Protein AF-A0A2D9ZBC8-F1 (afdb_monomer_lite)

Foldseek 3Di:
DDDDPVNVVVVCVVVVHDPPFPKDKDKPQKDFQQDAFPPDPPTDGHRDIDHDPPIDIDIDGPNPDPPDDDDDPDPVDDDPPPPD

Secondary structure (DSSP, 8-state):
----HHHHHHHHHHTT--TTS-EEEEEEEEEE--S---SSTTSPPTT-EEEEEEEEEEEEEGGG---PPPPPS-TT---TTS--

Structure (mmCIF, N/CA/C/O backbone):
data_AF-A0A2D9ZBC8-F1
#
_entry.id   AF-A0A2D9ZBC8-F1
#
loop_
_atom_site.group_PDB
_atom_site.id
_atom_site.type_symbol
_atom_site.label_atom_id
_atom_site.label_alt_id
_atom_site.label_comp_id
_atom_site.label_asym_id
_atom_site.label_entity_id
_atom_site.label_seq_id
_atom_site.pdbx_PDB_ins_code
_atom_site.Cartn_x
_atom_site.Cartn_y
_atom_site.Cartn_z
_atom_site.occupancy
_atom_site.B_iso_or_equiv
_atom_site.auth_seq_id
_atom_site.auth_comp_id
_atom_site.auth_asym_id
_atom_site.auth_atom_id
_atom_site.pdbx_PDB_model_num
ATOM 1 N N . MET A 1 1 ? -7.416 15.462 8.706 1.00 68.75 1 MET A N 1
ATOM 2 C CA . MET A 1 1 ? -7.291 14.381 9.708 1.00 68.75 1 MET A CA 1
ATOM 3 C C . MET A 1 1 ? -5.827 13.968 9.766 1.00 68.75 1 MET A C 1
ATOM 5 O O . MET A 1 1 ? -5.219 13.885 8.706 1.00 68.75 1 MET A O 1
ATOM 9 N N . LYS A 1 2 ? -5.234 13.814 10.956 1.00 84.62 2 LYS A N 1
ATOM 10 C CA . LYS A 1 2 ? -3.873 13.271 11.096 1.00 84.62 2 LYS A CA 1
ATOM 11 C C . LYS A 1 2 ? -4.014 11.766 11.286 1.00 84.62 2 LYS A C 1
ATOM 13 O O . LYS A 1 2 ? -4.670 11.368 12.235 1.00 84.62 2 LYS A O 1
ATOM 18 N N . PHE A 1 3 ? -3.459 10.983 10.374 1.00 86.12 3 PHE A N 1
ATOM 19 C CA . PHE A 1 3 ? -3.393 9.531 10.507 1.00 86.12 3 PHE A CA 1
ATOM 20 C C . PHE A 1 3 ? -2.298 9.166 11.512 1.00 86.12 3 PHE A C 1
ATOM 22 O O . PHE A 1 3 ? -1.180 9.680 11.395 1.00 86.12 3 PHE A O 1
ATOM 29 N N . THR A 1 4 ? -2.607 8.307 12.482 1.00 93.06 4 THR A N 1
ATOM 30 C CA . THR A 1 4 ? -1.620 7.773 13.432 1.00 93.06 4 THR A CA 1
ATOM 31 C C . THR A 1 4 ? -1.469 6.259 13.305 1.00 93.06 4 THR A C 1
ATOM 33 O O . THR A 1 4 ? -2.253 5.582 12.641 1.00 93.06 4 THR A O 1
ATOM 36 N N . GLN A 1 5 ? -0.435 5.707 13.945 1.00 90.44 5 GLN A N 1
ATOM 37 C CA . GLN A 1 5 ? -0.221 4.258 13.978 1.00 90.44 5 GLN A CA 1
ATOM 38 C C . GLN A 1 5 ? -1.396 3.538 14.660 1.00 90.44 5 GLN A C 1
ATOM 40 O O . GLN A 1 5 ? -1.793 2.457 14.235 1.00 90.44 5 GLN A O 1
ATOM 45 N N . GLU A 1 6 ? -2.005 4.157 15.672 1.00 93.38 6 GLU A N 1
ATOM 46 C CA . GLU A 1 6 ? -3.179 3.626 16.366 1.00 93.38 6 GLU A CA 1
ATOM 47 C C . GLU A 1 6 ? -4.398 3.528 15.447 1.00 93.38 6 GLU A C 1
ATOM 49 O O . GLU A 1 6 ? -5.187 2.598 15.594 1.00 93.38 6 GLU A O 1
ATOM 54 N N . ASP A 1 7 ? -4.559 4.449 14.494 1.00 92.50 7 ASP A N 1
ATOM 55 C CA . ASP A 1 7 ? -5.667 4.398 13.535 1.00 92.50 7 ASP A CA 1
ATOM 56 C C . ASP A 1 7 ? -5.562 3.163 12.630 1.00 92.50 7 ASP A C 1
ATOM 58 O O . ASP A 1 7 ? -6.573 2.515 12.347 1.00 92.50 7 ASP A O 1
ATOM 62 N N . LEU A 1 8 ? -4.341 2.779 12.235 1.00 90.62 8 LEU A N 1
ATOM 63 C CA . LEU A 1 8 ? -4.101 1.542 11.489 1.00 90.62 8 LEU A CA 1
ATOM 64 C C . LEU A 1 8 ? -4.497 0.314 12.312 1.00 90.62 8 LEU A C 1
ATOM 66 O O . LEU A 1 8 ? -5.273 -0.516 11.840 1.00 90.62 8 LEU A O 1
ATOM 70 N N . TRP A 1 9 ? -4.013 0.218 13.553 1.00 90.88 9 TRP A N 1
ATOM 71 C CA . TRP A 1 9 ? -4.311 -0.917 14.431 1.00 90.88 9 TRP A CA 1
ATOM 72 C C . TRP A 1 9 ? -5.802 -1.031 14.751 1.00 90.88 9 TRP A C 1
ATOM 74 O O . TRP A 1 9 ? -6.362 -2.124 14.691 1.00 90.88 9 TRP A O 1
ATOM 84 N N . LYS A 1 10 ? -6.476 0.096 15.010 1.00 93.31 10 LYS A N 1
ATOM 85 C CA . LYS A 1 10 ? -7.934 0.136 15.187 1.00 93.31 10 LYS A CA 1
ATOM 86 C C . LYS A 1 10 ? -8.666 -0.337 13.939 1.00 93.31 10 LYS A C 1
ATOM 88 O O . LYS A 1 10 ? -9.663 -1.043 14.065 1.00 93.31 10 LYS A O 1
ATOM 93 N N . THR A 1 11 ? -8.185 0.026 12.751 1.00 92.44 11 THR A N 1
ATOM 94 C CA . THR A 1 11 ? -8.781 -0.417 11.485 1.00 92.44 11 THR A CA 1
ATOM 95 C C . THR A 1 11 ? -8.633 -1.929 11.317 1.00 92.44 11 THR A C 1
ATOM 97 O O . THR A 1 11 ? -9.630 -2.602 11.078 1.00 92.44 11 THR A O 1
ATOM 100 N N . ILE A 1 12 ? -7.432 -2.476 11.532 1.00 92.94 12 ILE A N 1
ATOM 101 C CA . ILE A 1 12 ? -7.165 -3.926 11.489 1.00 92.94 12 ILE A CA 1
ATOM 102 C C . ILE A 1 12 ? -8.072 -4.673 12.481 1.00 92.94 12 ILE A C 1
ATOM 104 O O . ILE A 1 12 ? -8.748 -5.626 12.096 1.00 92.94 12 ILE A O 1
ATOM 108 N N . HIS A 1 13 ? -8.173 -4.186 13.723 1.00 92.81 13 HIS A N 1
ATOM 109 C CA . HIS A 1 13 ? -9.058 -4.758 14.741 1.00 92.81 13 HIS A CA 1
ATOM 110 C C . HIS A 1 13 ? -10.543 -4.668 14.351 1.00 92.81 13 HIS A C 1
ATOM 112 O O . HIS A 1 13 ? -11.292 -5.622 14.535 1.00 92.81 13 HIS A O 1
ATOM 118 N N . THR A 1 14 ? -10.987 -3.542 13.783 1.00 94.56 14 THR A N 1
ATOM 119 C CA . THR A 1 14 ? -12.379 -3.346 13.329 1.00 94.56 14 THR A CA 1
ATOM 120 C C . THR A 1 14 ? -12.743 -4.290 12.183 1.00 94.56 14 THR A C 1
ATOM 122 O O . THR A 1 14 ? -13.866 -4.781 12.124 1.00 94.56 14 THR A O 1
ATOM 125 N N . LEU A 1 15 ? -11.787 -4.590 11.299 1.00 92.94 15 LEU A N 1
ATOM 126 C CA . LEU A 1 15 ? -11.933 -5.597 10.243 1.00 92.94 15 LEU A CA 1
ATOM 127 C C . LEU A 1 15 ? -11.856 -7.040 10.780 1.00 92.94 15 LEU A C 1
ATOM 129 O O . LEU A 1 15 ? -12.036 -7.993 10.020 1.00 92.94 15 LEU A O 1
ATOM 133 N N . GLY A 1 16 ? -11.582 -7.213 12.077 1.00 93.88 16 GLY A N 1
ATOM 134 C CA . GLY A 1 16 ? -11.440 -8.507 12.736 1.00 93.88 16 GLY A CA 1
ATOM 135 C C . GLY A 1 16 ? -10.218 -9.297 12.274 1.00 93.88 16 GLY A C 1
ATOM 136 O O . GLY A 1 16 ? -10.222 -10.520 12.406 1.00 93.88 16 GLY A O 1
ATOM 137 N N . TRP A 1 17 ? -9.225 -8.634 11.675 1.00 94.50 17 TRP A N 1
ATOM 138 C CA . TRP A 1 17 ? -7.985 -9.249 11.202 1.00 94.50 17 TRP A CA 1
ATOM 139 C C . TRP A 1 17 ? -7.052 -9.542 12.375 1.00 94.50 17 TRP A C 1
ATOM 141 O O . TRP A 1 17 ? -7.011 -8.787 13.346 1.00 94.50 17 TRP A O 1
ATOM 151 N N . ASP A 1 18 ? -6.306 -10.636 12.271 1.00 90.69 18 ASP A N 1
ATOM 152 C CA . ASP A 1 18 ? -5.337 -11.050 13.282 1.00 90.69 18 ASP A CA 1
ATOM 153 C C . ASP A 1 18 ? -3.917 -10.650 12.861 1.00 90.69 18 ASP A C 1
ATOM 155 O O . ASP A 1 18 ? -3.611 -10.549 11.674 1.00 90.69 18 ASP A O 1
ATOM 159 N N . THR A 1 19 ? -3.020 -10.427 13.819 1.00 84.69 19 THR A N 1
ATOM 160 C CA . THR A 1 19 ? -1.615 -10.102 13.520 1.00 84.69 19 THR A CA 1
ATOM 161 C C . THR A 1 19 ? -0.836 -11.264 12.905 1.00 84.69 19 THR A C 1
ATOM 163 O O . THR A 1 19 ? 0.220 -11.036 12.324 1.00 84.69 19 THR A O 1
ATOM 166 N N . ASN A 1 20 ? -1.334 -12.494 13.044 1.00 91.62 20 ASN A N 1
ATOM 167 C CA . ASN A 1 20 ? -0.785 -13.684 12.401 1.00 91.62 20 ASN A CA 1
ATOM 168 C C . ASN A 1 20 ? -1.354 -13.909 10.989 1.00 91.62 20 ASN A C 1
ATOM 170 O O . ASN A 1 20 ? -0.922 -14.843 10.314 1.00 91.62 20 ASN A O 1
ATOM 174 N N . ASP A 1 21 ? -2.319 -13.096 10.542 1.00 91.38 21 ASP A N 1
ATOM 175 C CA . ASP A 1 21 ? -2.787 -13.139 9.157 1.00 91.38 21 ASP A CA 1
ATOM 176 C C . ASP A 1 21 ? -1.665 -12.685 8.197 1.00 91.38 21 ASP A C 1
ATOM 178 O O . ASP A 1 21 ? -0.813 -11.862 8.539 1.00 91.38 21 ASP A O 1
ATOM 182 N N . ASP A 1 22 ? -1.683 -13.188 6.960 1.00 92.50 22 ASP A N 1
ATOM 183 C CA . ASP A 1 22 ? -0.776 -12.762 5.892 1.00 92.50 22 ASP A CA 1
ATOM 184 C C . ASP A 1 22 ? -1.205 -11.385 5.354 1.00 92.50 22 ASP A C 1
ATOM 186 O O . ASP A 1 22 ? -1.986 -11.264 4.399 1.00 92.50 22 ASP A O 1
ATOM 190 N N . ILE A 1 23 ? -0.748 -10.328 6.034 1.00 91.88 23 ILE A N 1
ATOM 191 C CA . ILE A 1 23 ? -1.066 -8.935 5.707 1.00 91.88 23 ILE A CA 1
ATOM 192 C C . ILE A 1 23 ? -0.008 -8.338 4.776 1.00 91.88 23 ILE A C 1
ATOM 194 O O . ILE A 1 23 ? 1.151 -8.146 5.141 1.00 91.88 23 ILE A O 1
ATOM 198 N N . HIS A 1 24 ? -0.444 -7.936 3.585 1.00 93.00 24 HIS A N 1
ATOM 199 C CA . HIS A 1 24 ? 0.387 -7.275 2.585 1.00 93.00 24 HIS A CA 1
ATOM 200 C C . HIS A 1 24 ? 0.057 -5.784 2.475 1.00 93.00 24 HIS A C 1
ATOM 202 O O . HIS A 1 24 ? -1.105 -5.404 2.322 1.00 93.00 24 HIS A O 1
ATOM 208 N N . ILE A 1 25 ? 1.092 -4.939 2.477 1.00 92.56 25 ILE A N 1
ATOM 209 C CA . ILE A 1 25 ? 0.987 -3.507 2.167 1.00 92.56 25 ILE A CA 1
ATOM 210 C C . ILE A 1 25 ? 1.572 -3.280 0.776 1.00 92.56 25 ILE A C 1
ATOM 212 O O . ILE A 1 25 ? 2.770 -3.448 0.549 1.00 92.56 25 ILE A O 1
ATOM 216 N N . GLU A 1 26 ? 0.720 -2.889 -0.161 1.00 93.75 26 GLU A N 1
ATOM 217 C CA . GLU A 1 26 ? 1.085 -2.640 -1.551 1.00 93.75 26 GLU A CA 1
ATOM 218 C C . GLU A 1 26 ? 0.945 -1.148 -1.870 1.00 93.75 26 GLU A C 1
ATOM 220 O O . GLU A 1 26 ? 0.034 -0.482 -1.381 1.00 93.75 26 GLU A O 1
ATOM 225 N N . ILE A 1 27 ? 1.847 -0.608 -2.697 1.00 94.62 27 ILE A N 1
ATOM 226 C CA . ILE A 1 27 ? 1.832 0.806 -3.097 1.00 94.62 27 ILE A CA 1
ATOM 227 C C . ILE A 1 27 ? 1.413 0.916 -4.564 1.00 94.62 27 ILE A C 1
ATOM 229 O O . ILE A 1 27 ? 2.096 0.406 -5.457 1.00 94.62 27 ILE A O 1
ATOM 233 N N . GLY A 1 28 ? 0.308 1.618 -4.804 1.00 93.50 28 GLY A N 1
ATOM 234 C CA . GLY A 1 28 ? -0.170 2.024 -6.122 1.00 93.50 28 GLY A CA 1
ATOM 235 C C . GLY A 1 28 ? 0.283 3.439 -6.495 1.00 93.50 28 GLY A C 1
ATOM 236 O O . GLY A 1 28 ? 0.720 4.217 -5.650 1.00 93.50 28 GLY A O 1
ATOM 237 N N . GLY A 1 29 ? 0.190 3.788 -7.782 1.00 92.69 29 GLY A N 1
ATOM 238 C CA . GLY A 1 29 ? 0.597 5.115 -8.267 1.00 92.69 29 GLY A CA 1
ATOM 239 C C . GLY A 1 29 ? 2.116 5.283 -8.385 1.00 92.69 29 GLY A C 1
ATOM 240 O O . GLY A 1 29 ? 2.675 6.308 -7.991 1.00 92.69 29 GLY A O 1
ATOM 241 N N . THR A 1 30 ? 2.797 4.260 -8.913 1.00 93.12 30 THR A N 1
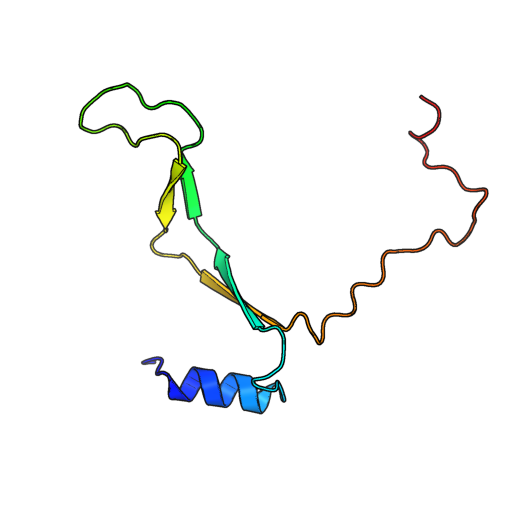ATOM 242 C CA . THR A 1 30 ? 4.246 4.294 -9.159 1.00 93.12 30 THR A CA 1
ATOM 243 C C . THR A 1 30 ? 4.555 4.231 -10.647 1.00 93.12 30 THR A C 1
ATOM 245 O O . THR A 1 30 ? 3.857 3.565 -11.408 1.00 93.12 30 THR A O 1
ATOM 248 N N . SER A 1 31 ? 5.619 4.914 -11.056 1.00 89.75 31 SER A N 1
ATOM 249 C CA . SER A 1 31 ? 6.200 4.796 -12.390 1.00 89.75 31 SER A CA 1
ATOM 250 C C . SER A 1 31 ? 7.584 4.178 -12.253 1.00 89.75 31 SER A C 1
ATOM 252 O O . SER A 1 31 ? 8.410 4.661 -11.473 1.00 89.75 31 SER A O 1
ATOM 254 N N . VAL A 1 32 ? 7.823 3.085 -12.975 1.00 91.12 32 VAL A N 1
ATOM 255 C CA . VAL A 1 32 ? 9.127 2.420 -13.022 1.00 91.12 32 VAL A CA 1
ATOM 256 C C . VAL A 1 32 ? 9.748 2.695 -14.376 1.00 91.12 32 VAL A C 1
ATOM 258 O O . VAL A 1 32 ? 9.146 2.440 -15.418 1.00 91.12 32 VAL A O 1
ATOM 261 N N . TYR A 1 33 ? 10.969 3.209 -14.358 1.00 89.12 33 TYR A N 1
ATOM 262 C CA . TYR A 1 33 ? 11.721 3.447 -15.575 1.00 89.12 33 TYR A CA 1
ATOM 263 C C . TYR A 1 33 ? 12.281 2.114 -16.094 1.00 89.12 33 TYR A C 1
ATOM 265 O O . TYR A 1 33 ? 13.218 1.581 -15.516 1.00 89.12 33 TYR A O 1
ATOM 273 N N . MET A 1 34 ? 11.685 1.527 -17.136 1.00 89.12 34 MET A N 1
ATOM 274 C CA . MET A 1 34 ? 12.015 0.160 -17.600 1.00 89.12 34 MET A CA 1
ATOM 275 C C . MET A 1 34 ? 12.911 0.104 -18.845 1.00 89.12 34 MET A C 1
ATOM 277 O O . MET A 1 34 ? 13.185 -0.978 -19.362 1.00 89.12 34 MET A O 1
ATOM 281 N N . ILE A 1 35 ? 13.400 1.251 -19.306 1.00 88.00 35 ILE A N 1
ATOM 282 C CA . ILE A 1 35 ? 14.350 1.354 -20.417 1.00 88.00 35 ILE A CA 1
ATOM 283 C C . IL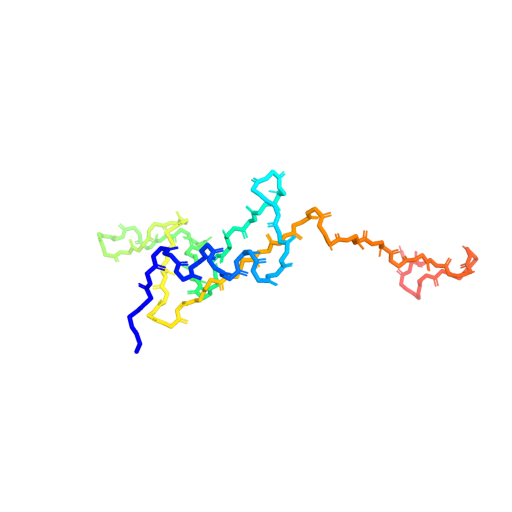E A 1 35 ? 15.712 1.805 -19.902 1.00 88.00 35 ILE A C 1
ATOM 285 O O . ILE A 1 35 ? 15.806 2.406 -18.828 1.00 88.00 35 ILE A O 1
ATOM 289 N N . ASP A 1 36 ? 16.761 1.519 -20.666 1.00 83.88 36 ASP A N 1
ATOM 290 C CA . ASP A 1 36 ? 18.081 2.067 -20.376 1.00 83.88 36 ASP A CA 1
ATOM 291 C C . ASP A 1 36 ? 18.031 3.586 -20.578 1.00 83.88 36 ASP A C 1
ATOM 293 O O . ASP A 1 36 ? 17.598 4.085 -21.618 1.00 83.88 36 ASP A O 1
ATOM 297 N N . GLY A 1 37 ? 18.383 4.329 -19.525 1.00 79.38 37 GLY A N 1
ATOM 298 C CA . GLY A 1 37 ? 18.371 5.788 -19.549 1.00 79.38 37 GLY A CA 1
ATOM 299 C C . GLY A 1 37 ? 19.376 6.341 -20.553 1.00 79.38 37 GLY A C 1
ATOM 300 O O . GLY A 1 37 ? 20.317 5.664 -20.955 1.00 79.38 37 GLY A O 1
ATOM 301 N N . ALA A 1 38 ? 19.222 7.614 -20.915 1.00 82.56 38 ALA A N 1
ATOM 302 C CA . ALA A 1 38 ? 20.045 8.289 -21.925 1.00 82.56 38 ALA A CA 1
ATOM 303 C C . ALA A 1 38 ? 21.544 8.458 -21.560 1.00 82.56 38 ALA A C 1
ATOM 305 O O . ALA A 1 38 ? 22.234 9.260 -22.180 1.00 82.56 38 ALA A O 1
ATOM 306 N N . GLY A 1 39 ? 22.050 7.779 -20.523 1.00 84.12 39 GLY A N 1
ATOM 307 C CA . GLY A 1 39 ? 23.451 7.836 -20.087 1.00 84.12 39 GLY A CA 1
ATOM 308 C C . GLY A 1 39 ? 23.900 9.190 -19.531 1.00 84.12 39 GLY A C 1
ATOM 309 O O . GLY A 1 39 ? 25.084 9.393 -19.280 1.00 84.12 39 GLY A O 1
ATOM 310 N N . THR A 1 40 ? 22.977 10.136 -19.339 1.00 88.19 40 THR A N 1
ATOM 311 C CA . THR A 1 40 ? 23.287 11.461 -18.797 1.00 88.19 40 THR A CA 1
ATOM 312 C C . THR A 1 40 ? 23.153 11.472 -17.279 1.00 88.19 40 THR A C 1
ATOM 314 O O . THR A 1 40 ? 22.357 10.729 -16.708 1.00 88.19 40 THR A O 1
ATOM 317 N N . LYS A 1 41 ? 23.864 12.388 -16.610 1.00 85.50 41 LYS A N 1
ATOM 318 C CA . LYS A 1 41 ? 23.793 12.552 -15.145 1.00 85.50 41 LYS A CA 1
ATOM 319 C C . LYS A 1 41 ? 22.394 12.881 -14.596 1.00 85.50 41 LYS A C 1
ATOM 321 O O . LYS A 1 41 ? 22.185 12.796 -13.394 1.00 85.50 41 LYS A O 1
ATOM 326 N N . TRP A 1 42 ? 21.465 13.296 -15.459 1.00 85.44 42 TRP A N 1
ATOM 327 C CA . TRP A 1 42 ? 20.092 13.660 -15.095 1.00 85.44 42 TRP A CA 1
ATOM 328 C C . TRP A 1 42 ? 19.060 12.611 -15.515 1.00 85.44 42 TRP A C 1
ATOM 330 O O . TRP A 1 42 ? 17.891 12.726 -15.147 1.00 85.44 42 TRP A O 1
ATOM 340 N N . ALA A 1 43 ? 19.464 11.614 -16.306 1.00 86.44 43 ALA A N 1
ATOM 341 C CA . ALA A 1 43 ? 18.570 10.556 -16.740 1.00 86.44 43 ALA A CA 1
ATOM 342 C C . ALA A 1 43 ? 18.386 9.524 -15.613 1.00 86.44 43 ALA A C 1
ATOM 344 O O . ALA A 1 43 ? 19.367 9.118 -14.987 1.00 86.44 43 ALA A O 1
ATOM 345 N N . PRO A 1 44 ? 17.150 9.066 -15.356 1.00 87.00 44 PRO A N 1
ATOM 346 C CA . PRO A 1 44 ? 16.916 7.966 -14.433 1.00 87.00 44 PRO A CA 1
ATOM 347 C C . PRO A 1 44 ? 17.526 6.669 -14.978 1.00 87.00 44 PRO A C 1
ATOM 349 O O . PRO A 1 44 ? 17.478 6.391 -16.177 1.00 87.00 44 PRO A O 1
ATOM 352 N N . VAL A 1 45 ? 18.083 5.857 -14.080 1.00 91.00 45 VAL A N 1
ATOM 353 C CA . VAL A 1 45 ? 18.589 4.518 -14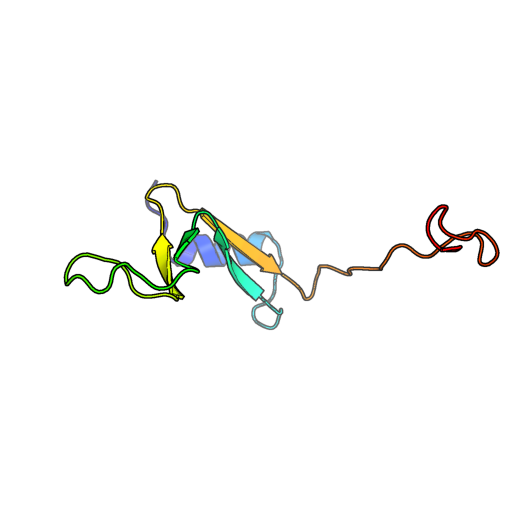.410 1.00 91.00 45 VAL A CA 1
ATOM 354 C C . VAL A 1 45 ? 17.409 3.554 -14.541 1.00 91.00 45 VAL A C 1
ATOM 356 O O . VAL A 1 45 ? 16.384 3.716 -13.869 1.00 91.00 45 VAL A O 1
ATOM 359 N N . LYS A 1 46 ? 17.539 2.527 -15.379 1.00 91.31 46 LYS A N 1
ATOM 360 C CA . LYS A 1 46 ? 16.565 1.436 -15.452 1.00 91.31 46 LYS A CA 1
ATOM 361 C C . LYS A 1 46 ? 16.308 0.834 -14.063 1.00 91.31 46 LYS A C 1
ATOM 363 O O . LYS A 1 46 ? 17.231 0.607 -13.290 1.00 91.31 46 LYS A O 1
ATOM 368 N N . GLY A 1 47 ? 15.043 0.607 -13.735 1.00 90.50 47 GLY A N 1
ATOM 369 C CA . GLY A 1 47 ? 14.577 0.183 -12.416 1.00 90.50 47 GLY A CA 1
ATOM 370 C C . GLY A 1 47 ? 14.293 1.331 -11.442 1.00 90.50 47 GLY A C 1
ATOM 371 O O . GLY A 1 47 ? 13.701 1.084 -10.392 1.00 90.50 47 GLY A O 1
ATOM 372 N N . THR A 1 48 ? 14.635 2.584 -11.774 1.00 92.19 48 THR A N 1
ATOM 373 C CA . THR A 1 48 ? 14.293 3.738 -10.926 1.00 92.19 48 THR A CA 1
ATOM 374 C C . THR A 1 48 ? 12.778 3.819 -10.747 1.00 92.19 48 THR A 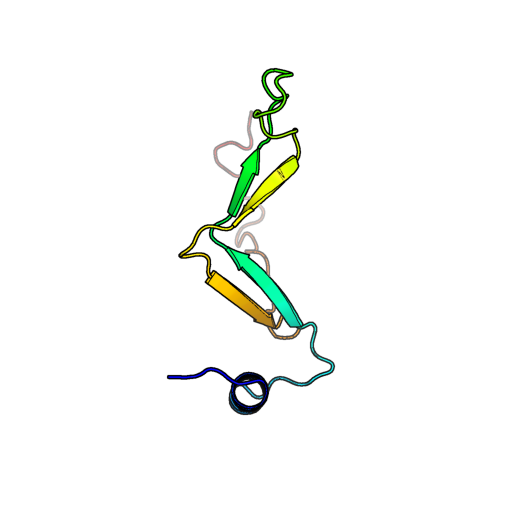C 1
ATOM 376 O O . THR A 1 48 ? 12.034 3.923 -11.726 1.00 92.19 48 THR A O 1
ATOM 379 N N . ARG A 1 49 ? 12.320 3.785 -9.492 1.00 92.81 49 ARG A N 1
ATOM 380 C CA . ARG A 1 49 ? 10.904 3.885 -9.130 1.00 92.81 49 ARG A CA 1
ATOM 381 C C . ARG A 1 49 ? 10.595 5.278 -8.604 1.00 92.81 49 ARG A C 1
ATOM 383 O O . ARG A 1 49 ? 11.173 5.726 -7.617 1.00 92.81 49 ARG A O 1
ATOM 390 N N . LYS A 1 50 ? 9.644 5.942 -9.248 1.00 92.69 50 LYS A N 1
ATOM 391 C CA . LYS A 1 50 ? 9.082 7.215 -8.809 1.00 92.69 50 LYS A CA 1
ATOM 392 C C . LYS A 1 50 ? 7.697 6.971 -8.225 1.00 92.69 50 LYS A C 1
ATOM 394 O O . LYS A 1 50 ? 6.839 6.393 -8.889 1.00 92.69 50 LYS A O 1
ATOM 399 N N . TYR A 1 51 ? 7.486 7.435 -7.001 1.00 94.56 51 TYR A N 1
ATOM 400 C CA . TYR A 1 51 ? 6.174 7.471 -6.362 1.00 94.56 51 TYR A CA 1
ATOM 401 C C . TYR A 1 51 ? 5.509 8.808 -6.676 1.00 94.56 51 TYR A C 1
ATOM 403 O O . TYR A 1 51 ? 6.141 9.862 -6.549 1.00 94.56 51 TYR A O 1
ATOM 411 N N . ASN A 1 52 ? 4.258 8.776 -7.127 1.00 92.94 52 ASN A N 1
ATOM 412 C CA . ASN A 1 52 ? 3.524 10.003 -7.397 1.00 92.94 52 ASN A CA 1
ATOM 413 C C . ASN A 1 52 ? 3.077 10.673 -6.089 1.00 92.94 52 ASN A C 1
ATOM 415 O O . ASN A 1 52 ? 3.023 10.046 -5.033 1.00 92.94 52 ASN A O 1
ATOM 419 N N . LYS A 1 53 ? 2.747 11.968 -6.156 1.00 93.56 53 LYS A N 1
ATOM 420 C CA . LYS A 1 53 ? 2.250 12.717 -4.987 1.00 93.56 53 LYS A CA 1
ATOM 421 C C . LYS A 1 53 ? 0.873 12.230 -4.524 1.00 93.56 53 LYS A C 1
ATOM 423 O O . LYS A 1 53 ? 0.537 12.386 -3.359 1.00 93.56 53 LYS A O 1
ATOM 428 N N . ASP A 1 54 ? 0.109 11.658 -5.445 1.00 93.25 54 ASP A N 1
ATOM 429 C CA . ASP A 1 54 ? -1.206 11.042 -5.274 1.00 93.25 54 ASP A CA 1
ATOM 430 C C . ASP A 1 54 ? -1.126 9.504 -5.230 1.00 93.25 54 ASP A C 1
ATOM 432 O O . ASP A 1 54 ? -2.109 8.814 -5.496 1.00 93.25 54 ASP A O 1
ATOM 436 N N . ALA A 1 55 ? 0.047 8.948 -4.905 1.00 95.25 55 ALA A N 1
ATOM 437 C CA . ALA A 1 55 ? 0.183 7.522 -4.647 1.00 95.25 55 ALA A CA 1
ATOM 438 C C . ALA A 1 55 ? -0.733 7.086 -3.493 1.00 95.25 55 ALA A C 1
ATOM 440 O O . ALA A 1 55 ? -1.017 7.846 -2.565 1.00 95.25 55 ALA A O 1
ATOM 441 N N . PHE A 1 56 ? -1.164 5.832 -3.541 1.00 94.31 56 PHE A N 1
ATOM 442 C CA . PHE A 1 56 ? -2.050 5.246 -2.543 1.00 94.31 56 PHE A CA 1
ATOM 443 C C . PHE A 1 56 ? -1.497 3.910 -2.067 1.00 94.31 56 PHE A C 1
ATOM 445 O O . PHE A 1 56 ? -0.701 3.266 -2.753 1.00 94.31 56 PHE A O 1
ATOM 452 N N . ILE A 1 57 ? -1.936 3.489 -0.887 1.00 93.44 57 ILE A N 1
ATOM 453 C CA . ILE A 1 57 ? -1.622 2.174 -0.337 1.00 93.44 57 ILE A CA 1
ATOM 454 C C . ILE A 1 57 ? -2.860 1.287 -0.383 1.00 93.44 57 ILE A C 1
ATOM 456 O O . ILE A 1 57 ? -3.977 1.750 -0.157 1.00 93.44 57 ILE A O 1
ATOM 460 N N . VAL A 1 58 ? -2.649 0.008 -0.667 1.00 92.94 58 VAL A N 1
ATOM 461 C CA . VAL A 1 58 ? -3.658 -1.040 -0.546 1.00 92.94 58 VAL A CA 1
ATOM 462 C C . VAL A 1 58 ? -3.160 -2.010 0.511 1.00 92.94 58 VAL A C 1
ATOM 464 O O . VAL A 1 58 ? -2.068 -2.560 0.385 1.00 92.94 58 VAL A O 1
ATOM 467 N N . ILE A 1 59 ? -3.954 -2.204 1.560 1.00 92.50 59 ILE A N 1
ATOM 468 C CA . ILE A 1 59 ? -3.664 -3.171 2.616 1.00 92.50 59 ILE A CA 1
ATOM 469 C C . ILE A 1 59 ? -4.570 -4.376 2.373 1.00 92.50 59 ILE A C 1
ATOM 471 O O . ILE A 1 59 ? -5.792 -4.230 2.347 1.00 92.50 59 ILE A O 1
ATOM 475 N N . LYS A 1 60 ? -3.975 -5.547 2.145 1.00 92.12 60 LYS A N 1
ATOM 476 C CA . LYS A 1 60 ? -4.683 -6.791 1.815 1.00 92.12 60 LYS A CA 1
ATOM 477 C C . LYS A 1 60 ? -4.447 -7.828 2.900 1.00 92.12 60 LYS A C 1
ATOM 479 O O . LYS A 1 60 ? -3.313 -7.992 3.337 1.00 92.12 60 LYS A O 1
ATOM 484 N N . ASN A 1 61 ? -5.494 -8.561 3.261 1.00 93.06 61 ASN A N 1
ATOM 485 C CA . ASN A 1 61 ? -5.390 -9.760 4.084 1.00 93.06 61 ASN A CA 1
ATOM 486 C C . ASN A 1 61 ? -5.549 -10.988 3.191 1.00 93.06 61 ASN A C 1
ATOM 488 O O . ASN A 1 61 ? -6.662 -11.313 2.779 1.00 93.06 61 ASN A O 1
ATOM 492 N N . ARG A 1 62 ? -4.431 -11.640 2.870 1.00 90.50 62 ARG A N 1
ATOM 493 C CA . ARG A 1 62 ? -4.409 -12.795 1.964 1.00 90.50 62 ARG A CA 1
ATOM 494 C C . ARG A 1 62 ? -4.870 -14.081 2.643 1.00 90.50 62 ARG A C 1
ATOM 496 O O . ARG A 1 62 ? -5.404 -14.950 1.966 1.00 90.50 62 ARG A O 1
ATOM 503 N N . SER A 1 63 ? -4.773 -14.172 3.971 1.00 90.44 63 SER A N 1
ATOM 504 C CA . SER A 1 63 ? -5.337 -15.297 4.734 1.00 90.44 63 SER A CA 1
ATOM 505 C C . SER A 1 63 ? -6.860 -15.385 4.627 1.00 90.44 63 SER A C 1
ATOM 507 O O . SER A 1 63 ? -7.434 -16.448 4.846 1.00 90.44 63 SER A O 1
ATOM 509 N N . ARG A 1 64 ? -7.527 -14.270 4.306 1.00 86.56 64 ARG A N 1
ATOM 510 C CA . ARG A 1 64 ? -8.994 -14.156 4.256 1.00 86.56 64 ARG A CA 1
ATOM 511 C C . ARG A 1 64 ? -9.544 -13.911 2.855 1.00 86.56 64 ARG A C 1
ATOM 513 O O . ARG A 1 64 ? -10.728 -13.615 2.716 1.00 86.56 64 ARG A O 1
ATOM 520 N N . ASP A 1 65 ? -8.699 -14.054 1.842 1.00 78.38 65 ASP A N 1
ATOM 521 C CA . ASP A 1 65 ? -9.063 -13.955 0.433 1.00 78.38 65 ASP A CA 1
ATOM 522 C C . ASP A 1 65 ? -8.942 -15.345 -0.211 1.00 78.38 65 ASP A C 1
ATOM 524 O O . ASP A 1 65 ? -7.904 -15.669 -0.798 1.00 78.38 65 ASP A O 1
ATOM 528 N N . PRO A 1 66 ? -9.949 -16.231 -0.050 1.00 73.94 66 PRO A N 1
ATOM 529 C CA . PRO A 1 66 ? -9.942 -17.519 -0.721 1.00 73.94 66 PRO A CA 1
ATOM 530 C C . PRO A 1 66 ? -10.161 -17.288 -2.217 1.00 73.94 66 PRO A C 1
ATOM 532 O O . PRO A 1 66 ? -11.287 -17.309 -2.716 1.00 73.94 66 PRO A O 1
ATOM 535 N N . ILE A 1 67 ? -9.070 -17.076 -2.949 1.00 76.00 67 ILE A N 1
ATOM 536 C CA . ILE A 1 67 ? -9.096 -17.054 -4.408 1.00 76.00 67 ILE A CA 1
ATOM 537 C C . ILE A 1 67 ? -9.335 -18.492 -4.876 1.00 76.00 67 ILE A C 1
ATOM 539 O O . ILE A 1 67 ? -8.404 -19.278 -5.048 1.00 76.00 67 ILE A O 1
ATOM 543 N N . ALA A 1 68 ? -10.602 -18.847 -5.074 1.00 79.75 68 ALA A N 1
ATOM 544 C CA . ALA A 1 68 ? -10.968 -20.022 -5.846 1.00 79.75 68 ALA A CA 1
ATOM 545 C C . ALA A 1 68 ? -10.901 -19.639 -7.334 1.00 79.75 68 ALA A C 1
ATOM 547 O O . ALA A 1 68 ? -11.636 -18.740 -7.756 1.00 79.75 68 ALA A O 1
ATOM 548 N N . PRO A 1 69 ? -10.028 -20.263 -8.146 1.00 79.06 69 PRO A N 1
ATOM 549 C CA . PRO A 1 69 ? -10.065 -20.042 -9.583 1.00 79.06 69 PRO A CA 1
ATOM 550 C C . PRO A 1 69 ? -11.438 -20.454 -10.123 1.00 79.06 69 PRO A C 1
ATOM 552 O O . PRO A 1 69 ? -12.053 -21.401 -9.630 1.00 79.06 69 PRO A O 1
ATOM 555 N N . SER A 1 70 ? -11.917 -19.755 -11.152 1.00 75.94 70 SER A N 1
ATOM 556 C CA . SER A 1 70 ? -13.118 -20.184 -11.864 1.00 75.94 70 SER A CA 1
ATOM 557 C C . SER A 1 70 ? -12.883 -21.582 -12.435 1.00 75.94 70 SER A C 1
ATOM 559 O O . SER A 1 70 ? -11.939 -21.782 -13.203 1.00 75.94 70 SER A O 1
ATOM 561 N N . VAL A 1 71 ? -13.732 -22.535 -12.066 1.00 81.62 71 VAL A N 1
ATOM 562 C CA . VAL A 1 71 ? -13.716 -23.885 -12.633 1.00 81.62 71 VAL A CA 1
ATOM 563 C C . VAL A 1 71 ? -14.621 -23.885 -13.861 1.00 81.62 71 VAL A C 1
ATOM 565 O O . VAL A 1 71 ? -15.692 -23.281 -13.832 1.00 81.62 71 VAL A O 1
ATOM 568 N N . ASN A 1 72 ? -14.177 -24.524 -14.944 1.00 82.56 72 ASN A N 1
ATOM 569 C CA . ASN A 1 72 ? -15.043 -24.769 -16.092 1.00 82.56 72 ASN A CA 1
ATOM 570 C C . ASN A 1 72 ? -16.156 -25.731 -15.655 1.00 82.56 72 ASN A C 1
ATOM 572 O O . ASN A 1 72 ? -15.863 -26.817 -15.157 1.00 82.56 72 ASN A O 1
ATOM 576 N N . ASP A 1 73 ? -17.408 -25.309 -15.796 1.00 84.69 73 ASP A N 1
ATOM 577 C CA . ASP A 1 73 ? -18.589 -26.103 -15.459 1.00 84.69 73 ASP A CA 1
ATOM 578 C C . ASP A 1 73 ? -18.769 -27.299 -16.403 1.00 84.69 73 ASP A C 1
ATOM 580 O O . ASP A 1 73 ? -19.370 -28.302 -16.019 1.00 84.69 73 ASP A O 1
ATOM 584 N N . ASP A 1 74 ? -18.186 -27.218 -17.599 1.00 88.12 74 ASP A N 1
ATOM 585 C CA . ASP A 1 74 ? -18.209 -28.258 -18.617 1.00 88.12 74 ASP A CA 1
ATOM 586 C C . ASP A 1 74 ? -16.777 -28.591 -19.092 1.00 88.12 74 ASP A C 1
ATOM 588 O O . ASP A 1 74 ? -16.179 -27.823 -19.853 1.00 88.12 74 ASP A O 1
ATOM 592 N N . PRO A 1 75 ? -16.203 -29.740 -18.685 1.00 81.31 75 PRO A N 1
ATOM 593 C CA . PRO A 1 75 ? -14.860 -30.156 -19.088 1.00 81.31 75 PRO A CA 1
ATOM 594 C C . PRO A 1 75 ? -14.660 -30.276 -20.606 1.00 81.31 75 PRO A C 1
ATOM 596 O O . PRO A 1 75 ? -13.526 -30.171 -21.073 1.00 81.31 75 PRO A O 1
ATOM 599 N N . GLU A 1 76 ? -15.730 -30.495 -21.377 1.00 84.75 76 GLU A N 1
ATOM 600 C CA . GLU A 1 76 ? -15.676 -30.625 -22.839 1.00 84.75 76 GLU A CA 1
ATOM 601 C C . GLU A 1 76 ? -15.728 -29.263 -23.547 1.00 84.75 76 GLU A C 1
ATOM 603 O O . GLU A 1 76 ? -15.355 -29.140 -24.719 1.00 84.75 76 GLU A O 1
ATOM 608 N N . ARG A 1 77 ? -16.146 -28.206 -22.840 1.00 83.56 77 ARG A N 1
ATOM 609 C CA . ARG A 1 77 ? -16.243 -26.853 -23.384 1.00 83.56 77 ARG A CA 1
ATOM 610 C C . ARG A 1 77 ? -14.862 -26.220 -23.511 1.00 83.56 77 ARG A C 1
ATOM 612 O O . ARG A 1 77 ? -14.337 -25.607 -22.584 1.00 83.56 77 ARG A O 1
ATOM 619 N N . LEU A 1 78 ? -14.281 -26.341 -24.699 1.00 81.12 78 LEU A N 1
ATOM 620 C CA . LEU A 1 78 ? -12.987 -25.746 -25.023 1.00 81.12 78 LEU A CA 1
ATOM 621 C C . LEU A 1 78 ? -13.087 -24.216 -25.208 1.00 81.12 78 LEU A C 1
ATOM 623 O O . LEU A 1 78 ? -14.077 -23.716 -25.756 1.00 81.12 78 LEU A O 1
ATOM 627 N N . PRO A 1 79 ? -12.052 -23.444 -24.821 1.00 80.62 79 PRO A N 1
ATOM 628 C CA . PRO A 1 79 ? -11.952 -22.034 -25.181 1.00 80.62 79 PRO A CA 1
ATOM 629 C C . PRO A 1 79 ? -11.982 -21.868 -26.705 1.00 80.62 79 PRO A C 1
ATOM 631 O O . PRO A 1 79 ? -11.296 -22.595 -27.421 1.00 80.62 79 PRO A O 1
ATOM 634 N N . TYR A 1 80 ? -12.696 -20.858 -27.211 1.00 80.75 80 TYR A N 1
ATOM 635 C CA . TYR A 1 80 ? -12.797 -20.578 -28.655 1.00 80.75 80 TYR A CA 1
ATOM 636 C C . TYR A 1 80 ? -11.427 -20.454 -29.353 1.00 80.75 80 TYR A C 1
ATOM 638 O O . TYR A 1 80 ? -11.273 -20.810 -30.519 1.00 80.75 80 TYR A O 1
ATOM 646 N N . HIS A 1 81 ? -10.408 -19.989 -28.626 1.00 81.88 81 HIS A N 1
ATOM 647 C CA . HIS A 1 81 ? -9.039 -19.841 -29.125 1.00 81.88 81 HIS A CA 1
ATOM 648 C C . HIS A 1 81 ? -8.089 -20.986 -28.744 1.00 81.88 81 HIS A C 1
ATOM 650 O O . HIS A 1 81 ? -6.893 -20.867 -28.982 1.00 81.88 81 HIS A O 1
ATOM 656 N N . SER A 1 82 ? -8.588 -22.086 -28.174 1.00 76.25 82 SER A N 1
ATOM 657 C CA . SER A 1 82 ? -7.748 -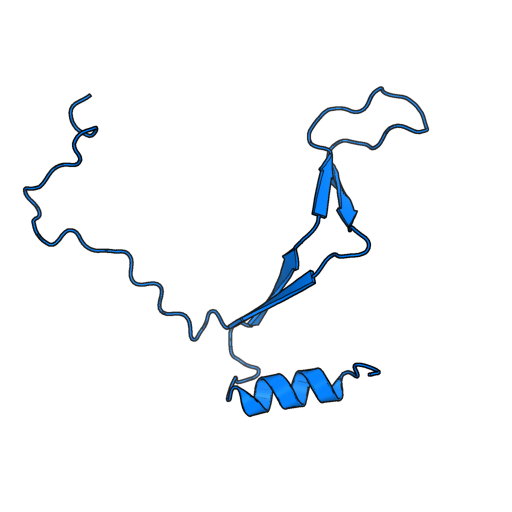23.226 -27.782 1.00 76.25 82 SER A CA 1
ATOM 658 C C . SER A 1 82 ? -7.356 -24.134 -28.954 1.00 76.25 82 SER A C 1
ATOM 660 O O . SER A 1 82 ? -6.427 -24.918 -28.815 1.00 76.25 82 SER A O 1
ATOM 662 N N . ASN A 1 83 ? -8.047 -24.036 -30.095 1.00 69.31 83 ASN A N 1
ATOM 663 C CA . ASN A 1 83 ? -7.836 -24.892 -31.271 1.00 69.31 83 ASN A CA 1
ATOM 664 C C . ASN A 1 83 ? -6.882 -24.269 -32.310 1.00 69.31 83 ASN A C 1
ATOM 666 O O . ASN A 1 83 ? -7.135 -24.374 -33.511 1.00 69.31 83 ASN A O 1
ATOM 670 N N . LYS A 1 84 ? -5.830 -23.574 -31.872 1.00 58.09 84 LYS A N 1
ATOM 671 C CA . LYS A 1 84 ? -4.851 -22.946 -32.769 1.00 58.09 84 LYS A CA 1
ATOM 672 C C . LYS A 1 84 ? -3.445 -23.476 -32.554 1.00 58.09 84 LYS A C 1
ATOM 674 O O . LYS A 1 84 ? -3.070 -23.649 -31.377 1.00 58.09 84 LYS A O 1
#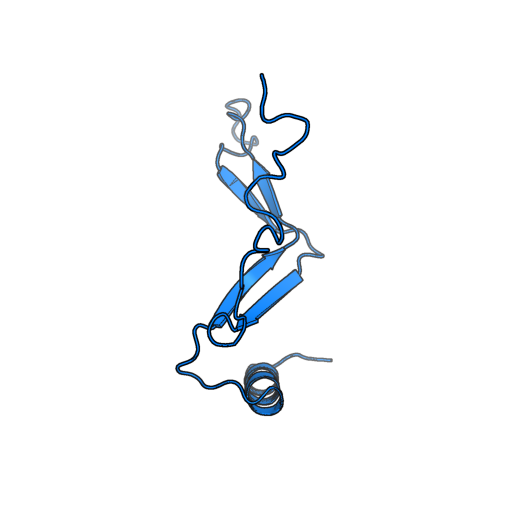

Sequence (84 aa):
MKFTQEDLWKTIHTLGWDTNDDIHIEIGGTSVYMIDGAGTKWAPVKGTRKYNKDAFIVIKNRSRDPIAPSVNDDPERLPYHSNK

Radius of gyration: 21.35 Å; chains: 1; bounding box: 42×45×49 Å

pLDDT: mean 87.7, std 6.95, range [58.09, 95.25]